Protein AF-A0A0P1H4F3-F1 (afdb_monomer_lite)

Structure (mmCIF, N/CA/C/O backbone):
data_AF-A0A0P1H4F3-F1
#
_entry.id   AF-A0A0P1H4F3-F1
#
loop_
_atom_site.group_PDB
_atom_site.id
_atom_site.type_symbol
_atom_site.label_atom_id
_atom_site.label_alt_id
_atom_site.label_comp_id
_atom_site.label_asym_id
_atom_site.label_entity_id
_atom_site.label_seq_id
_atom_site.pdbx_PDB_ins_code
_atom_site.Cartn_x
_atom_site.Cartn_y
_atom_site.Cartn_z
_atom_site.occupancy
_atom_site.B_iso_or_equiv
_atom_site.auth_seq_id
_atom_site.auth_comp_id
_atom_site.auth_asym_id
_atom_site.auth_atom_id
_atom_site.pdbx_PDB_model_num
ATOM 1 N N . MET A 1 1 ? -2.946 -3.734 -8.904 1.00 55.81 1 MET A N 1
ATOM 2 C CA . MET A 1 1 ? -2.501 -2.946 -10.076 1.00 55.81 1 MET A CA 1
ATOM 3 C C . MET A 1 1 ? -3.702 -2.622 -10.956 1.00 55.81 1 MET A C 1
ATOM 5 O O . MET A 1 1 ? -4.700 -3.327 -10.829 1.00 55.81 1 MET A O 1
ATOM 9 N N . PRO A 1 2 ? -3.635 -1.601 -11.831 1.00 49.06 2 PRO A N 1
ATOM 10 C CA . PRO A 1 2 ? -4.722 -1.268 -12.763 1.00 49.06 2 PRO A CA 1
ATOM 11 C C . PRO A 1 2 ? -5.165 -2.427 -13.677 1.00 49.06 2 PRO A C 1
ATOM 13 O O . PRO A 1 2 ? -6.295 -2.435 -14.144 1.00 49.06 2 PRO A O 1
ATOM 16 N N . ASP A 1 3 ? -4.301 -3.420 -13.899 1.00 68.31 3 ASP A N 1
ATOM 17 C CA . ASP A 1 3 ? -4.561 -4.639 -14.681 1.00 68.31 3 ASP A CA 1
ATOM 18 C C . ASP A 1 3 ? -5.160 -5.804 -13.858 1.00 68.31 3 ASP A C 1
ATOM 20 O O . ASP A 1 3 ? -5.312 -6.910 -14.367 1.00 68.31 3 ASP A O 1
ATOM 24 N N . GLY A 1 4 ? -5.493 -5.579 -12.582 1.00 62.09 4 GLY A N 1
ATOM 25 C CA . GLY A 1 4 ? -6.043 -6.604 -11.689 1.00 62.09 4 GLY A CA 1
ATOM 26 C C . GLY A 1 4 ? -4.996 -7.481 -10.994 1.00 62.09 4 GLY A C 1
ATOM 27 O O . GLY A 1 4 ? -5.360 -8.316 -10.167 1.00 62.09 4 GLY A O 1
ATOM 28 N N . THR A 1 5 ? -3.699 -7.272 -11.245 1.00 72.38 5 THR A N 1
ATOM 29 C CA . THR A 1 5 ? -2.644 -8.043 -10.573 1.00 72.38 5 THR A CA 1
ATOM 30 C C . THR A 1 5 ? -2.598 -7.712 -9.079 1.00 72.38 5 THR A C 1
ATOM 32 O O . THR A 1 5 ? -2.509 -6.538 -8.687 1.00 72.38 5 THR A O 1
ATOM 35 N N . THR A 1 6 ? -2.640 -8.746 -8.234 1.00 72.69 6 THR A N 1
ATOM 36 C CA . THR A 1 6 ? -2.499 -8.630 -6.777 1.00 72.69 6 THR A CA 1
ATOM 37 C C . THR A 1 6 ? -1.026 -8.576 -6.397 1.00 72.69 6 THR A C 1
ATOM 39 O O . THR A 1 6 ? -0.267 -9.493 -6.719 1.00 72.69 6 THR A O 1
ATOM 42 N N . LEU A 1 7 ? -0.628 -7.528 -5.678 1.00 72.56 7 LEU A N 1
ATOM 43 C CA . LEU A 1 7 ? 0.709 -7.418 -5.111 1.00 72.56 7 LEU A CA 1
ATOM 44 C C . LEU A 1 7 ? 0.613 -7.511 -3.584 1.00 72.56 7 LEU A C 1
ATOM 46 O O . LEU A 1 7 ? -0.207 -6.798 -3.001 1.00 72.56 7 LEU A O 1
ATOM 50 N N . PRO A 1 8 ? 1.423 -8.360 -2.933 1.00 74.06 8 PRO A N 1
ATOM 51 C CA . PRO A 1 8 ? 1.499 -8.368 -1.480 1.00 74.06 8 PRO A CA 1
ATOM 52 C C . PRO A 1 8 ? 1.908 -6.986 -0.936 1.00 74.06 8 PRO A C 1
ATOM 54 O O . PRO A 1 8 ? 2.756 -6.306 -1.509 1.00 74.06 8 PRO A O 1
ATOM 57 N N . THR A 1 9 ? 1.308 -6.549 0.170 1.00 73.12 9 THR A N 1
ATOM 58 C CA . THR A 1 9 ? 1.619 -5.264 0.835 1.00 73.12 9 THR A CA 1
ATOM 59 C C . THR A 1 9 ? 2.519 -5.440 2.065 1.00 73.12 9 THR A C 1
ATOM 61 O O . THR A 1 9 ? 2.749 -4.498 2.832 1.00 73.12 9 THR A O 1
ATOM 64 N N . ASP A 1 10 ? 3.050 -6.649 2.264 1.00 78.69 10 ASP A N 1
ATOM 65 C CA . ASP A 1 10 ? 3.918 -6.985 3.385 1.00 78.69 10 ASP A CA 1
ATOM 66 C C . ASP A 1 10 ? 5.229 -6.180 3.364 1.00 78.69 10 ASP A C 1
ATOM 68 O O . ASP A 1 10 ? 5.601 -5.523 2.386 1.00 78.69 10 ASP A O 1
ATOM 72 N N . GLN A 1 11 ? 5.936 -6.197 4.493 1.00 77.31 11 GLN A N 1
ATOM 73 C CA . GLN A 1 11 ? 7.160 -5.421 4.655 1.00 77.31 11 GLN A CA 1
ATOM 74 C C . GLN A 1 11 ? 8.247 -5.801 3.643 1.00 77.31 11 GLN A C 1
ATOM 76 O O . GLN A 1 11 ? 8.925 -4.902 3.148 1.00 77.31 11 GLN A O 1
ATOM 81 N N . ALA A 1 12 ? 8.405 -7.085 3.309 1.00 78.75 12 ALA A N 1
ATOM 82 C CA . ALA A 1 12 ? 9.418 -7.512 2.351 1.00 78.75 12 ALA A CA 1
ATOM 83 C C . ALA A 1 12 ? 9.090 -6.974 0.955 1.00 78.75 12 ALA A C 1
ATOM 85 O O . ALA A 1 12 ? 9.952 -6.370 0.319 1.00 78.75 12 ALA A O 1
ATOM 86 N N . THR A 1 13 ? 7.830 -7.070 0.528 1.00 81.62 13 THR A N 1
ATOM 87 C CA . THR A 1 13 ? 7.400 -6.531 -0.769 1.00 81.62 13 THR A CA 1
ATOM 88 C C . THR A 1 13 ? 7.561 -5.010 -0.844 1.00 81.62 13 THR A C 1
ATOM 90 O O . THR A 1 13 ? 8.063 -4.490 -1.842 1.00 81.62 13 THR A O 1
ATOM 93 N N . ARG A 1 14 ? 7.243 -4.278 0.232 1.00 82.81 14 ARG A N 1
ATOM 94 C CA . ARG A 1 14 ? 7.464 -2.821 0.312 1.00 82.81 14 ARG A CA 1
ATOM 95 C C . ARG A 1 14 ? 8.934 -2.434 0.206 1.00 82.81 14 ARG A C 1
ATOM 97 O O . ARG A 1 14 ? 9.265 -1.493 -0.519 1.00 82.81 14 ARG A O 1
ATOM 104 N N . VAL A 1 15 ? 9.811 -3.152 0.906 1.00 86.00 15 VAL A N 1
ATOM 105 C CA . VAL A 1 15 ? 11.262 -2.927 0.844 1.00 86.00 15 VAL A CA 1
ATOM 106 C C . VAL A 1 15 ? 11.783 -3.217 -0.562 1.00 86.00 15 VAL A C 1
ATOM 108 O O . VAL A 1 15 ? 12.509 -2.393 -1.113 1.00 86.00 15 VAL A O 1
ATOM 111 N N . SER A 1 16 ? 11.368 -4.328 -1.175 1.00 87.44 16 SER A N 1
ATOM 112 C CA . SER A 1 16 ? 11.768 -4.685 -2.539 1.00 87.44 16 SER A CA 1
ATOM 113 C C . SER A 1 16 ? 11.315 -3.652 -3.572 1.00 87.44 16 SER A C 1
ATOM 115 O O . SER A 1 16 ? 12.129 -3.239 -4.394 1.00 87.44 16 SER A O 1
ATOM 117 N N . LEU A 1 17 ? 10.061 -3.186 -3.517 1.00 90.12 17 LEU A N 1
ATOM 118 C CA . LEU A 1 17 ? 9.556 -2.128 -4.406 1.00 90.12 17 LEU A CA 1
ATOM 119 C C . LEU A 1 17 ? 10.335 -0.825 -4.234 1.00 90.12 17 LEU A C 1
ATOM 121 O O . LEU A 1 17 ? 10.764 -0.226 -5.215 1.00 90.12 17 LEU A O 1
ATOM 125 N N . THR A 1 18 ? 10.556 -0.407 -2.986 1.00 90.88 18 THR A N 1
ATOM 126 C CA . THR A 1 18 ? 11.298 0.824 -2.683 1.00 90.88 18 THR A CA 1
ATOM 127 C C . THR A 1 18 ? 12.736 0.729 -3.192 1.00 90.88 18 THR A C 1
ATOM 129 O O . THR A 1 18 ? 13.241 1.671 -3.800 1.00 90.88 18 THR A O 1
ATOM 132 N N . GLY A 1 19 ? 13.392 -0.417 -2.990 1.00 92.44 19 GLY A N 1
ATOM 133 C CA . GLY A 1 19 ? 14.724 -0.685 -3.525 1.00 92.44 19 GLY A CA 1
ATOM 134 C C . GLY A 1 19 ? 14.751 -0.621 -5.050 1.00 92.44 19 GLY A C 1
ATOM 135 O O . GLY A 1 19 ? 15.582 0.086 -5.607 1.00 92.44 19 GLY A O 1
ATOM 136 N N . ALA A 1 20 ? 13.804 -1.278 -5.723 1.00 92.75 20 ALA A N 1
ATOM 137 C CA . ALA A 1 20 ? 13.721 -1.294 -7.181 1.00 92.75 20 ALA A CA 1
ATOM 138 C C . ALA A 1 20 ? 13.488 0.101 -7.779 1.00 92.75 20 ALA A C 1
ATOM 140 O O . ALA A 1 20 ? 14.200 0.478 -8.707 1.00 92.75 20 ALA A O 1
ATOM 141 N N . VAL A 1 21 ? 12.569 0.895 -7.213 1.00 94.56 21 VAL A N 1
ATOM 142 C CA . VAL A 1 21 ? 12.346 2.294 -7.625 1.00 94.56 21 VAL A CA 1
ATOM 143 C C . VAL A 1 21 ? 13.638 3.105 -7.503 1.00 94.56 21 VAL A C 1
ATOM 145 O O . VAL A 1 21 ? 14.046 3.758 -8.461 1.00 94.56 21 VAL A O 1
ATOM 148 N N . ASN A 1 22 ? 14.331 3.023 -6.361 1.00 95.00 22 ASN A N 1
ATOM 149 C CA . ASN A 1 22 ? 15.587 3.751 -6.160 1.00 95.00 22 ASN A CA 1
ATOM 150 C C . ASN A 1 22 ? 16.700 3.274 -7.104 1.00 95.00 22 ASN A C 1
ATOM 152 O O . ASN A 1 22 ? 17.443 4.093 -7.641 1.00 95.00 22 ASN A O 1
ATOM 156 N N . SER A 1 23 ? 16.840 1.967 -7.324 1.00 94.88 23 SER A N 1
ATOM 157 C CA . SER A 1 23 ? 17.860 1.424 -8.225 1.00 94.88 23 SER A CA 1
ATOM 158 C C . SER A 1 23 ? 17.606 1.798 -9.686 1.00 94.88 23 SER A C 1
ATOM 160 O O . SER A 1 23 ? 18.566 2.105 -10.390 1.00 94.88 23 SER A O 1
ATOM 162 N N . LEU A 1 24 ? 16.347 1.818 -10.136 1.00 94.19 24 LEU A N 1
ATOM 163 C CA . LEU A 1 24 ? 15.970 2.278 -11.477 1.00 94.19 24 LEU A CA 1
ATOM 164 C C . LEU A 1 24 ? 16.253 3.775 -11.647 1.00 94.19 24 LEU A C 1
ATOM 166 O O . LEU A 1 24 ? 16.907 4.166 -12.610 1.00 94.19 24 LEU A O 1
ATOM 170 N N . ALA A 1 25 ? 15.856 4.601 -10.673 1.00 92.88 25 ALA A N 1
ATOM 171 C CA . ALA A 1 25 ? 16.089 6.046 -10.704 1.00 92.88 25 ALA A CA 1
ATOM 172 C C . ALA A 1 25 ? 17.584 6.416 -10.741 1.00 92.88 25 ALA A C 1
ATOM 174 O O . ALA A 1 25 ? 17.965 7.391 -11.383 1.00 92.88 25 ALA A O 1
ATOM 175 N N . ASN A 1 26 ? 18.436 5.621 -10.084 1.00 95.25 26 ASN A N 1
ATOM 176 C CA . ASN A 1 26 ? 19.887 5.825 -10.057 1.00 95.25 26 ASN A CA 1
ATOM 177 C C . ASN A 1 26 ? 20.641 5.084 -11.180 1.00 95.25 26 ASN A C 1
ATOM 179 O O . ASN A 1 26 ? 21.870 5.052 -11.167 1.00 95.25 26 ASN A O 1
ATOM 183 N N . GLY A 1 27 ? 19.941 4.446 -12.127 1.00 93.06 27 GLY A N 1
ATOM 184 C CA . GLY A 1 27 ? 20.562 3.701 -13.231 1.00 93.06 27 GLY A CA 1
ATOM 185 C C . GLY A 1 27 ? 21.329 2.439 -12.808 1.00 93.06 27 GLY A C 1
ATOM 186 O O . GLY A 1 27 ? 22.074 1.874 -13.603 1.00 93.06 27 GLY A O 1
ATOM 187 N N . MET A 1 28 ? 21.152 1.980 -11.567 1.00 95.19 28 MET A N 1
ATOM 188 C CA . MET A 1 28 ? 21.737 0.737 -11.044 1.00 95.19 28 MET A CA 1
ATOM 189 C C . MET A 1 28 ? 20.961 -0.509 -11.492 1.00 95.19 28 MET A C 1
ATOM 191 O O . MET A 1 28 ? 21.446 -1.630 -11.356 1.00 95.19 28 MET A O 1
ATOM 195 N N . MET A 1 29 ? 19.739 -0.312 -11.987 1.00 94.31 29 MET A N 1
ATOM 196 C CA . MET A 1 29 ? 18.860 -1.335 -12.537 1.00 94.31 29 MET A CA 1
ATOM 197 C C . MET A 1 29 ? 18.338 -0.854 -13.891 1.00 94.31 29 MET A C 1
ATOM 199 O O . MET A 1 29 ? 18.124 0.341 -14.088 1.00 94.31 29 MET A O 1
ATOM 203 N N . THR A 1 30 ? 18.127 -1.777 -14.826 1.00 93.88 30 THR A N 1
ATOM 204 C CA . THR A 1 30 ? 17.604 -1.470 -16.161 1.00 93.88 30 THR A CA 1
ATOM 205 C C . THR A 1 30 ? 16.306 -2.230 -16.382 1.00 93.88 30 THR A C 1
ATOM 207 O O . THR A 1 30 ? 16.222 -3.415 -16.072 1.00 93.88 30 THR A O 1
ATOM 210 N N . ALA A 1 31 ? 15.293 -1.537 -16.899 1.00 91.00 31 ALA A N 1
ATOM 211 C CA . ALA A 1 31 ? 14.025 -2.144 -17.278 1.00 91.00 31 ALA A CA 1
ATOM 212 C C . ALA A 1 31 ? 14.124 -2.836 -18.660 1.00 91.00 31 ALA A C 1
ATOM 214 O O . ALA A 1 31 ? 14.895 -2.380 -19.507 1.00 91.00 31 ALA A O 1
ATOM 215 N N . PRO A 1 32 ? 13.312 -3.876 -18.929 1.00 93.00 32 PRO A N 1
ATOM 216 C CA . PRO A 1 32 ? 12.322 -4.460 -18.026 1.00 93.00 32 PRO A CA 1
ATOM 217 C C . PRO A 1 32 ? 12.956 -5.293 -16.905 1.00 93.00 32 PRO A C 1
ATOM 219 O O . PRO A 1 32 ? 13.989 -5.930 -17.086 1.00 93.00 32 PRO A O 1
ATOM 222 N N . VAL A 1 33 ? 12.322 -5.275 -15.735 1.00 93.44 33 VAL A N 1
ATOM 223 C CA . VAL A 1 33 ? 12.761 -6.030 -14.559 1.00 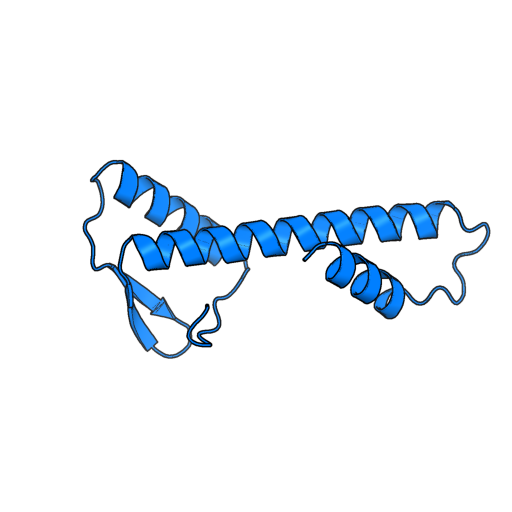93.44 33 VAL A CA 1
ATOM 224 C C . VAL A 1 33 ? 11.897 -7.274 -14.431 1.00 93.44 33 VAL A C 1
ATOM 226 O O . VAL A 1 33 ? 10.684 -7.163 -14.248 1.00 93.44 33 VAL A O 1
ATOM 229 N N . ALA A 1 34 ? 12.522 -8.450 -14.470 1.00 93.88 34 ALA A N 1
ATOM 230 C CA . ALA A 1 34 ? 11.846 -9.710 -14.189 1.00 93.88 34 ALA A CA 1
ATOM 231 C C . ALA A 1 34 ? 11.413 -9.744 -12.715 1.00 93.88 34 ALA A C 1
ATOM 233 O O . ALA A 1 34 ? 12.218 -9.969 -11.807 1.00 93.88 34 ALA A O 1
ATOM 234 N N . TRP A 1 35 ? 10.130 -9.496 -12.470 1.00 90.38 35 TRP A N 1
ATOM 235 C CA . TRP A 1 35 ? 9.552 -9.410 -11.139 1.00 90.38 35 TRP A CA 1
ATOM 236 C C . TRP A 1 35 ? 8.856 -10.708 -10.755 1.00 90.38 35 TRP A C 1
ATOM 238 O O . TRP A 1 35 ? 8.066 -11.261 -11.522 1.00 90.38 35 TRP A O 1
ATOM 248 N N . LYS A 1 36 ? 9.125 -11.188 -9.539 1.00 87.12 36 LYS A N 1
ATOM 249 C CA . LYS A 1 36 ? 8.503 -12.398 -9.005 1.00 87.12 36 LYS A CA 1
ATOM 250 C C . LYS A 1 36 ? 7.194 -12.062 -8.295 1.00 87.12 36 LYS A C 1
ATOM 252 O O . LYS A 1 36 ? 7.177 -11.289 -7.341 1.00 87.12 36 LYS A O 1
ATOM 257 N N . PHE A 1 37 ? 6.121 -12.716 -8.712 1.00 84.00 37 PHE A N 1
ATOM 258 C CA . PHE A 1 37 ? 4.812 -12.723 -8.069 1.00 84.00 37 PHE A CA 1
ATOM 259 C C . PHE A 1 37 ? 4.528 -14.102 -7.451 1.00 84.00 37 PHE A C 1
ATOM 261 O O . PHE A 1 37 ? 5.167 -15.090 -7.826 1.00 84.00 37 PHE A O 1
ATOM 268 N N . PRO A 1 38 ? 3.536 -14.222 -6.548 1.00 80.44 38 PRO A N 1
ATOM 269 C CA . PRO A 1 38 ? 3.108 -15.527 -6.038 1.00 80.44 38 PRO A CA 1
ATOM 270 C C . PRO A 1 38 ? 2.710 -16.518 -7.147 1.00 80.44 38 PRO A C 1
ATOM 272 O O . PRO A 1 38 ? 2.937 -17.715 -7.006 1.00 80.44 38 PRO A O 1
ATOM 275 N N . GLY A 1 39 ? 2.149 -16.016 -8.255 1.00 82.62 39 GLY A N 1
ATOM 276 C CA . GLY A 1 39 ? 1.681 -16.821 -9.388 1.00 82.62 39 GLY A CA 1
ATOM 277 C C . GLY A 1 39 ? 2.684 -17.026 -10.530 1.00 82.62 39 GLY A C 1
ATOM 278 O O . GLY A 1 39 ? 2.329 -17.671 -11.511 1.00 82.62 39 GLY A O 1
ATOM 279 N N . GLY A 1 40 ? 3.906 -16.483 -10.453 1.00 88.81 40 GLY A N 1
ATOM 280 C CA . GLY A 1 40 ? 4.884 -16.585 -11.544 1.00 88.81 40 GLY A CA 1
ATOM 281 C C . GLY A 1 40 ? 5.814 -15.380 -11.656 1.00 88.81 40 GLY A C 1
ATOM 282 O O . GLY A 1 40 ? 6.020 -14.651 -10.692 1.00 88.81 40 GLY A O 1
ATOM 283 N N . TRP A 1 41 ? 6.384 -15.176 -12.840 1.00 91.56 41 TRP A N 1
ATOM 284 C CA . TRP A 1 41 ? 7.239 -14.031 -13.153 1.00 91.56 41 TRP A CA 1
ATOM 285 C C . TRP A 1 41 ? 6.561 -13.139 -14.189 1.00 91.56 41 TRP A C 1
ATOM 287 O O . TRP A 1 41 ? 5.857 -13.648 -15.061 1.00 91.56 41 TRP A O 1
ATOM 297 N N . ALA A 1 42 ? 6.792 -11.833 -14.112 1.00 91.88 42 ALA A N 1
ATOM 298 C CA . ALA A 1 42 ? 6.410 -10.897 -15.161 1.00 91.88 42 ALA A CA 1
ATOM 299 C C . ALA A 1 42 ? 7.487 -9.828 -15.342 1.00 91.88 42 ALA A C 1
ATOM 301 O O . ALA A 1 42 ? 8.095 -9.380 -14.372 1.00 91.88 42 ALA A O 1
ATOM 302 N N . ASP A 1 43 ? 7.694 -9.407 -16.584 1.00 94.81 43 ASP A N 1
ATOM 303 C CA . ASP A 1 43 ? 8.610 -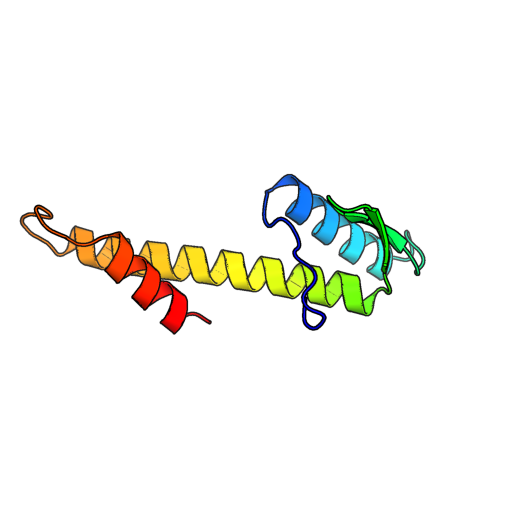8.327 -16.923 1.00 94.81 43 ASP A CA 1
ATOM 304 C C . ASP A 1 43 ? 7.921 -6.981 -16.702 1.00 94.81 43 ASP A C 1
ATOM 306 O O . ASP A 1 43 ? 6.971 -6.628 -17.404 1.00 94.81 43 ASP A O 1
ATOM 310 N N . LEU A 1 44 ? 8.386 -6.231 -15.703 1.00 93.88 44 LEU A N 1
ATOM 311 C CA . LEU A 1 44 ? 7.826 -4.931 -15.358 1.00 93.88 44 LEU A CA 1
ATOM 312 C C . LEU A 1 44 ? 8.672 -3.797 -15.926 1.00 93.88 44 LEU A C 1
ATOM 314 O O . LEU A 1 44 ? 9.896 -3.749 -15.778 1.00 93.88 44 LEU A O 1
ATOM 318 N N . THR A 1 45 ? 7.994 -2.831 -16.533 1.00 95.62 45 THR A N 1
ATOM 319 C CA . THR A 1 45 ? 8.577 -1.529 -16.857 1.00 95.62 45 THR A CA 1
ATOM 320 C C . THR A 1 45 ? 8.822 -0.715 -15.586 1.00 95.62 45 THR A C 1
ATOM 322 O O . THR A 1 45 ? 8.200 -0.945 -14.546 1.00 95.62 45 THR A O 1
ATOM 325 N N . GLN A 1 46 ? 9.685 0.299 -15.681 1.00 94.12 46 GLN A N 1
ATOM 326 C CA . GLN A 1 46 ? 9.903 1.241 -14.582 1.00 94.12 46 GLN A CA 1
ATOM 327 C C . GLN A 1 46 ? 8.593 1.901 -14.125 1.00 94.12 46 GLN A C 1
ATOM 329 O O . GLN A 1 46 ? 8.301 1.908 -12.933 1.00 94.12 46 GLN A O 1
ATOM 334 N N . ALA A 1 47 ? 7.757 2.350 -15.066 1.00 93.00 47 ALA A N 1
ATOM 335 C CA . ALA A 1 47 ? 6.468 2.965 -14.753 1.00 93.00 47 ALA A CA 1
ATOM 336 C C . ALA A 1 47 ? 5.525 2.013 -13.992 1.00 93.00 47 ALA A C 1
ATOM 338 O O . ALA A 1 47 ? 4.807 2.440 -13.092 1.00 93.00 47 ALA A O 1
ATOM 339 N N . GLN A 1 48 ? 5.538 0.714 -14.312 1.00 92.62 48 GLN A N 1
ATOM 340 C CA . GLN A 1 48 ? 4.745 -0.281 -13.580 1.00 92.62 48 GLN A CA 1
ATOM 341 C C . GLN A 1 48 ? 5.266 -0.502 -12.157 1.00 92.62 48 GLN A C 1
ATOM 343 O O . GLN A 1 48 ? 4.461 -0.639 -11.241 1.00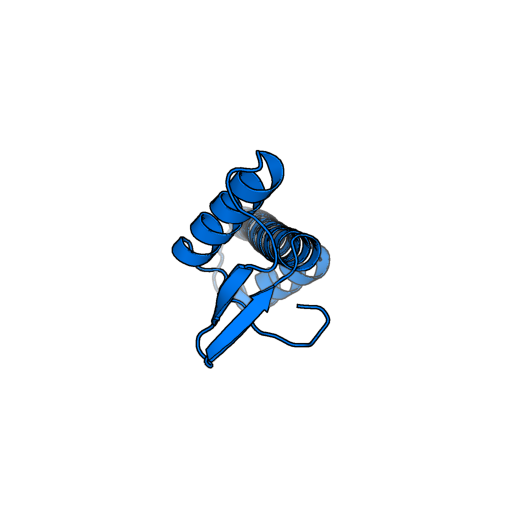 92.62 48 GLN A O 1
ATOM 348 N N . ILE A 1 49 ? 6.586 -0.502 -11.951 1.00 92.44 49 ILE A N 1
ATOM 349 C CA . ILE A 1 49 ? 7.193 -0.619 -10.615 1.00 92.44 49 ILE A CA 1
ATOM 350 C C . ILE A 1 49 ? 6.912 0.631 -9.772 1.00 92.44 49 ILE A C 1
ATOM 352 O O . ILE A 1 49 ? 6.599 0.522 -8.588 1.00 92.44 49 ILE A O 1
ATOM 356 N N . GLU A 1 50 ? 6.963 1.819 -10.368 1.00 92.94 50 GLU A N 1
ATOM 357 C CA . GLU A 1 50 ? 6.619 3.070 -9.688 1.00 92.94 50 GLU A CA 1
ATOM 358 C C . GLU A 1 50 ? 5.131 3.120 -9.324 1.00 92.94 50 GLU A C 1
ATOM 360 O O . GLU A 1 50 ? 4.789 3.409 -8.177 1.00 92.94 50 GLU A O 1
ATOM 365 N N . ALA A 1 51 ? 4.243 2.754 -10.254 1.00 90.31 51 ALA A N 1
ATOM 366 C CA . ALA A 1 51 ? 2.809 2.651 -9.988 1.00 90.31 51 ALA A CA 1
ATOM 367 C C . ALA A 1 51 ? 2.507 1.620 -8.889 1.00 90.31 51 ALA A C 1
ATOM 369 O O . ALA A 1 51 ? 1.649 1.848 -8.034 1.00 90.31 51 ALA A O 1
ATOM 370 N N . ALA A 1 52 ? 3.245 0.507 -8.877 1.00 89.12 52 ALA A N 1
ATOM 371 C CA . ALA A 1 52 ? 3.167 -0.507 -7.839 1.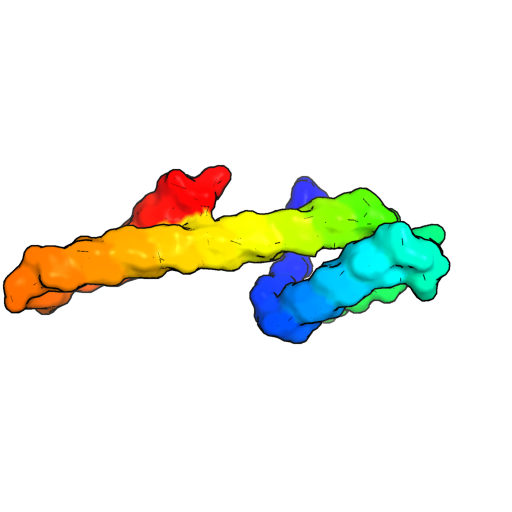00 89.12 52 ALA A CA 1
ATOM 372 C C . ALA A 1 52 ? 3.538 0.041 -6.463 1.00 89.12 52 ALA A C 1
ATOM 374 O O . ALA A 1 52 ? 2.779 -0.110 -5.505 1.00 89.12 52 ALA A O 1
ATOM 375 N N . ALA A 1 53 ? 4.699 0.690 -6.375 1.00 89.69 53 ALA A N 1
ATOM 376 C CA . ALA A 1 53 ? 5.186 1.292 -5.146 1.00 89.69 53 ALA A CA 1
ATOM 377 C C . ALA A 1 53 ? 4.213 2.363 -4.634 1.00 89.69 53 ALA A C 1
ATOM 379 O O . ALA A 1 53 ? 3.858 2.343 -3.456 1.00 89.69 53 ALA A O 1
ATOM 380 N N . ALA A 1 54 ? 3.721 3.235 -5.520 1.00 90.19 54 ALA A N 1
ATOM 381 C CA . ALA A 1 54 ? 2.753 4.271 -5.180 1.00 90.19 54 ALA A CA 1
ATOM 382 C C . ALA A 1 54 ? 1.457 3.671 -4.619 1.00 90.19 54 ALA A C 1
ATOM 384 O O . ALA A 1 54 ? 1.035 4.053 -3.531 1.00 90.19 54 ALA A O 1
ATOM 385 N N . ALA A 1 55 ? 0.875 2.674 -5.293 1.00 88.69 55 ALA A N 1
ATOM 386 C CA . ALA A 1 55 ? -0.348 2.019 -4.832 1.00 88.69 55 ALA A CA 1
ATOM 387 C C . ALA A 1 55 ? -0.189 1.410 -3.428 1.00 88.69 55 ALA A C 1
ATOM 389 O O . ALA A 1 55 ? -1.077 1.550 -2.586 1.00 88.69 55 ALA A O 1
ATOM 390 N N . VAL A 1 56 ? 0.952 0.768 -3.152 1.00 88.44 56 VAL A N 1
ATOM 391 C CA . VAL A 1 56 ? 1.220 0.184 -1.831 1.00 88.44 56 VAL A CA 1
ATOM 392 C C . VAL A 1 56 ? 1.420 1.266 -0.768 1.00 88.44 56 VAL A C 1
ATOM 394 O O . VAL A 1 56 ? 0.862 1.147 0.322 1.00 88.44 56 VAL A O 1
ATOM 397 N N . VAL A 1 57 ? 2.180 2.326 -1.064 1.00 89.56 57 VAL A N 1
ATOM 398 C CA . VAL A 1 57 ? 2.398 3.444 -0.130 1.00 89.56 57 VAL A CA 1
ATOM 399 C C . VAL A 1 57 ? 1.079 4.136 0.205 1.00 89.56 57 VAL A C 1
ATOM 401 O O . VAL A 1 57 ? 0.777 4.308 1.384 1.00 89.56 57 VAL A O 1
ATOM 404 N N . THR A 1 58 ? 0.267 4.460 -0.803 1.00 89.44 58 THR A N 1
ATOM 405 C CA . THR A 1 58 ? -1.052 5.077 -0.616 1.00 89.44 58 THR A CA 1
ATOM 406 C C . THR A 1 58 ? -1.971 4.184 0.212 1.00 89.44 58 THR A C 1
ATOM 408 O O . THR A 1 58 ? -2.603 4.667 1.148 1.00 89.44 58 THR A O 1
ATOM 411 N N . HIS A 1 59 ? -2.008 2.875 -0.059 1.00 89.62 59 HIS A N 1
ATOM 412 C CA . HIS A 1 59 ? -2.820 1.947 0.727 1.00 89.62 59 HIS A CA 1
ATOM 413 C C . HIS A 1 59 ? -2.390 1.901 2.202 1.00 89.62 59 HIS A C 1
ATOM 415 O O . HIS A 1 59 ? -3.229 2.023 3.091 1.00 89.62 59 HIS A O 1
ATOM 421 N N . VAL A 1 60 ? -1.088 1.785 2.482 1.00 90.69 60 VAL A N 1
ATOM 422 C CA . VAL A 1 60 ? -0.576 1.765 3.864 1.00 90.69 60 VAL A CA 1
ATOM 423 C C . VAL A 1 60 ? -0.838 3.092 4.582 1.00 90.69 60 VAL A C 1
ATOM 425 O O . VAL A 1 60 ? -1.227 3.093 5.749 1.00 90.69 60 VAL A O 1
ATOM 428 N N . GLN A 1 61 ? -0.674 4.222 3.893 1.00 91.94 61 GLN A N 1
ATOM 429 C CA . GLN A 1 61 ? -0.992 5.541 4.438 1.00 91.94 61 GLN A CA 1
ATOM 430 C C . GLN A 1 61 ? -2.481 5.671 4.795 1.00 91.94 61 GLN A C 1
ATOM 432 O O . GLN A 1 61 ? -2.811 6.202 5.860 1.00 91.94 61 GLN A O 1
ATOM 437 N N . ALA A 1 62 ? -3.374 5.172 3.935 1.00 93.44 62 ALA A N 1
ATOM 438 C CA . ALA A 1 62 ? -4.812 5.159 4.187 1.00 93.44 62 ALA A CA 1
ATOM 439 C C . ALA A 1 62 ? -5.156 4.284 5.403 1.00 93.44 62 ALA A C 1
ATOM 441 O O . ALA A 1 62 ? -5.915 4.721 6.266 1.00 93.44 62 ALA A O 1
ATOM 442 N N . CYS A 1 63 ? -4.529 3.109 5.540 1.00 94.50 63 CYS A N 1
ATOM 443 C CA . CYS A 1 63 ? -4.695 2.247 6.714 1.00 94.50 63 CYS A CA 1
ATOM 444 C C . CYS A 1 63 ? -4.298 2.951 8.018 1.00 94.50 63 CYS A C 1
ATOM 446 O O . CYS A 1 63 ? -5.073 2.926 8.970 1.00 94.50 63 CYS A O 1
ATOM 448 N N . PHE A 1 64 ? -3.149 3.633 8.063 1.00 95.81 64 PHE A N 1
ATOM 449 C CA . PHE A 1 64 ? -2.746 4.371 9.268 1.00 95.81 64 PHE A CA 1
ATOM 450 C C . PHE A 1 64 ? -3.645 5.575 9.564 1.00 95.81 64 PHE A C 1
ATOM 452 O O . PHE A 1 64 ? -3.907 5.887 10.725 1.00 95.81 64 PHE A O 1
ATOM 459 N N . SER A 1 65 ? -4.146 6.249 8.528 1.00 96.56 65 SER A N 1
ATOM 460 C CA . SER A 1 65 ? -5.113 7.341 8.694 1.00 96.56 65 SER A CA 1
ATOM 461 C C . SER A 1 65 ? -6.426 6.830 9.294 1.00 96.56 65 SER A C 1
ATOM 463 O O . SER A 1 65 ? -6.948 7.428 10.237 1.00 96.56 65 SER A O 1
ATOM 465 N N . ALA A 1 66 ? -6.912 5.688 8.803 1.00 97.12 66 ALA A N 1
ATOM 466 C CA . ALA A 1 66 ? -8.099 5.019 9.316 1.00 97.12 66 ALA A CA 1
ATOM 467 C C . ALA A 1 66 ? -7.912 4.537 10.760 1.00 97.12 66 ALA A C 1
ATOM 469 O O . ALA A 1 66 ? -8.765 4.798 11.606 1.00 97.12 66 ALA A O 1
ATOM 470 N N . GLU A 1 67 ? -6.776 3.903 11.061 1.00 97.19 67 GLU A N 1
ATOM 471 C CA . GLU A 1 67 ? -6.420 3.453 12.410 1.00 97.19 67 GLU A CA 1
ATOM 472 C C . GLU A 1 67 ? -6.433 4.619 13.398 1.00 97.19 67 GLU A C 1
ATOM 474 O O . GLU A 1 67 ? -7.105 4.549 14.425 1.00 97.19 67 GLU A O 1
ATOM 479 N N . ARG A 1 68 ? -5.787 5.738 13.047 1.00 97.38 68 ARG A N 1
ATOM 480 C CA . ARG A 1 68 ? -5.783 6.942 13.882 1.00 97.38 68 ARG A CA 1
ATOM 481 C C . ARG A 1 68 ? -7.194 7.488 14.111 1.00 97.38 68 ARG A C 1
ATOM 483 O O . ARG A 1 68 ? -7.527 7.856 15.234 1.00 97.38 68 ARG A O 1
ATOM 490 N N . ALA A 1 69 ? -8.019 7.554 13.067 1.00 97.19 69 ALA A N 1
ATOM 491 C CA . ALA A 1 69 ? -9.387 8.057 13.177 1.00 97.19 69 ALA A CA 1
ATOM 492 C C . ALA A 1 69 ? -10.251 7.179 14.096 1.00 97.19 69 ALA A C 1
ATOM 494 O O . ALA A 1 69 ? -11.041 7.698 14.885 1.00 97.19 69 ALA A O 1
ATOM 495 N N . VAL A 1 70 ? -10.093 5.858 14.012 1.00 97.00 70 VAL A N 1
ATOM 496 C CA . VAL A 1 70 ? -10.795 4.902 14.875 1.00 97.00 70 VAL A CA 1
ATOM 497 C C . VAL A 1 70 ? -10.273 4.958 16.306 1.00 97.00 70 VAL A C 1
ATOM 499 O O . VAL A 1 70 ? -11.076 4.965 17.234 1.00 97.00 70 VAL A O 1
ATOM 502 N N . GLN A 1 71 ? -8.959 5.074 16.507 1.00 96.69 71 GLN A N 1
ATOM 503 C CA 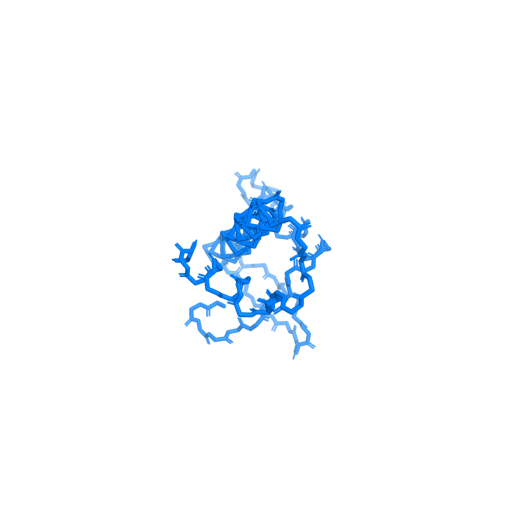. GLN A 1 71 ? -8.372 5.254 17.834 1.00 96.69 71 GLN A CA 1
ATOM 504 C C . GLN A 1 71 ? -8.970 6.480 18.536 1.00 96.69 71 GLN A C 1
ATOM 506 O O . GLN A 1 71 ? -9.414 6.367 19.674 1.00 96.69 71 GLN A O 1
ATOM 511 N N . THR A 1 72 ? -9.076 7.621 17.846 1.00 96.75 72 THR A N 1
ATOM 512 C CA . THR A 1 72 ? -9.716 8.826 18.404 1.00 96.75 72 THR A CA 1
ATOM 513 C C . THR A 1 72 ? -11.187 8.600 18.769 1.00 96.75 72 THR A C 1
ATOM 515 O O . THR A 1 72 ? -11.654 9.137 19.770 1.00 96.75 72 THR A O 1
ATOM 518 N N . GLN A 1 73 ? -11.929 7.796 17.996 1.00 95.25 73 GLN A N 1
ATOM 519 C CA . GLN A 1 73 ? -13.312 7.439 18.341 1.00 95.25 73 GLN A CA 1
ATOM 520 C C . GLN A 1 73 ? -13.369 6.595 19.615 1.00 95.25 73 GLN A C 1
ATOM 522 O O . GLN A 1 73 ? -14.181 6.880 20.488 1.00 95.25 73 GLN A O 1
ATOM 527 N N . VAL A 1 74 ? -12.492 5.595 19.738 1.00 95.94 74 VAL A N 1
ATOM 528 C CA . VAL A 1 74 ? -12.420 4.721 20.917 1.00 95.94 74 VAL A CA 1
ATOM 529 C C . VAL A 1 74 ? -12.015 5.504 22.166 1.00 95.94 74 VAL A C 1
ATOM 531 O O . VAL A 1 74 ? -12.642 5.345 23.207 1.00 95.94 74 VAL A O 1
ATOM 534 N N . GLU A 1 75 ? -11.019 6.386 22.069 1.00 95.94 75 GLU A N 1
ATOM 535 C CA . GLU A 1 75 ? -10.562 7.235 23.181 1.00 95.94 75 GLU A CA 1
ATOM 536 C C . GLU A 1 75 ? -11.641 8.210 23.679 1.00 95.94 75 GLU A C 1
ATOM 538 O O . GLU A 1 75 ? -11.619 8.618 24.839 1.00 95.94 75 GLU A O 1
ATOM 543 N N . ALA A 1 76 ? -12.594 8.581 22.820 1.00 95.75 76 ALA A N 1
ATOM 544 C CA . ALA A 1 76 ? -13.716 9.441 23.184 1.00 95.75 76 ALA A CA 1
ATOM 545 C C . ALA A 1 76 ? -14.858 8.690 23.896 1.00 95.75 76 ALA A C 1
ATOM 547 O O . ALA A 1 76 ? -15.767 9.335 24.427 1.00 95.75 76 ALA A O 1
ATOM 548 N N . LEU A 1 77 ? -14.844 7.351 23.908 1.00 95.00 77 LEU A N 1
ATOM 549 C CA . LEU A 1 77 ? -15.883 6.542 24.541 1.00 95.00 77 LEU A CA 1
ATOM 550 C C . LEU A 1 77 ? -15.584 6.329 26.034 1.00 95.00 77 LEU A C 1
ATOM 552 O O . LEU A 1 77 ? -14.517 5.824 26.380 1.00 95.00 77 LEU A O 1
ATOM 556 N N . PRO A 1 78 ? -16.541 6.625 26.934 1.00 93.00 78 PRO A N 1
ATOM 557 C CA . PRO A 1 78 ? -16.420 6.273 28.351 1.00 93.00 78 PRO A CA 1
ATOM 558 C C . PRO A 1 78 ? -16.386 4.757 28.596 1.00 93.00 78 PRO A C 1
ATOM 560 O O . PRO A 1 78 ? -15.793 4.301 29.570 1.00 93.00 78 PRO A O 1
ATOM 563 N N . ASP A 1 79 ? -17.038 3.992 27.717 1.00 94.25 79 ASP A N 1
ATOM 564 C CA . ASP A 1 79 ? -17.048 2.532 27.691 1.00 94.25 79 ASP A CA 1
ATOM 565 C C . ASP A 1 79 ? -17.077 2.070 26.220 1.00 94.25 79 ASP A C 1
ATOM 567 O O . ASP A 1 79 ? -18.049 2.359 25.516 1.00 94.25 79 ASP A O 1
ATOM 571 N N . PRO A 1 80 ? -16.030 1.392 25.718 1.00 90.19 80 PRO A N 1
ATOM 572 C CA . PRO A 1 80 ? -15.980 0.898 24.345 1.00 90.19 80 PRO A CA 1
ATOM 573 C C . PRO A 1 80 ? -16.753 -0.417 24.144 1.00 90.19 80 PRO A C 1
ATOM 575 O O . PRO A 1 80 ? -16.721 -0.986 23.051 1.00 90.19 80 PRO A O 1
ATOM 578 N N . THR A 1 81 ? -17.436 -0.938 25.169 1.00 94.31 81 THR A N 1
ATOM 579 C CA . THR A 1 81 ? -18.254 -2.149 25.046 1.00 94.31 81 THR A CA 1
ATOM 580 C C . THR A 1 81 ? -19.314 -1.972 23.955 1.00 94.31 81 THR A C 1
ATOM 582 O O . THR A 1 81 ? -20.142 -1.067 24.001 1.00 94.31 81 THR A O 1
ATOM 585 N N . GLY A 1 82 ? -19.294 -2.854 22.952 1.00 92.81 82 GLY A N 1
ATOM 586 C CA . GLY A 1 82 ? -20.206 -2.793 21.805 1.00 92.81 82 GLY A CA 1
ATOM 587 C C . GLY A 1 82 ? -19.749 -1.881 20.660 1.00 92.81 82 GLY A C 1
ATOM 588 O O . GLY A 1 82 ? -20.476 -1.758 19.676 1.00 92.81 82 GLY A O 1
ATOM 589 N N . PHE A 1 83 ? -18.560 -1.274 20.742 1.00 95.25 83 PHE A N 1
ATOM 590 C CA . PHE A 1 83 ? -17.978 -0.539 19.621 1.00 95.25 83 PHE A CA 1
ATOM 591 C C . PHE A 1 83 ? -17.645 -1.487 18.460 1.00 95.25 83 PHE A C 1
ATOM 593 O O . PHE A 1 83 ? -16.830 -2.404 18.594 1.00 95.25 83 PHE A O 1
ATOM 600 N N . ASP A 1 84 ? -18.261 -1.255 17.301 1.00 96.69 84 ASP A N 1
ATOM 601 C CA . ASP A 1 84 ? -17.986 -2.022 16.087 1.00 96.69 84 ASP A CA 1
ATOM 602 C C . ASP A 1 84 ? -16.709 -1.513 15.404 1.00 96.69 84 ASP A C 1
ATOM 604 O O . ASP A 1 84 ? -16.726 -0.638 14.532 1.00 96.69 84 ASP A O 1
ATOM 608 N N . LEU A 1 85 ? -15.585 -2.102 15.815 1.00 95.62 85 LEU A N 1
ATOM 609 C CA . LEU A 1 85 ? -14.262 -1.788 15.288 1.00 95.62 85 LEU A CA 1
ATOM 610 C C . LEU A 1 85 ? -14.161 -2.016 13.774 1.00 95.62 85 LEU A C 1
ATOM 612 O O . LEU A 1 85 ? -13.530 -1.226 13.071 1.00 95.62 85 LEU A O 1
ATOM 616 N N . GLN A 1 86 ? -14.780 -3.084 13.266 1.00 96.12 86 GLN A N 1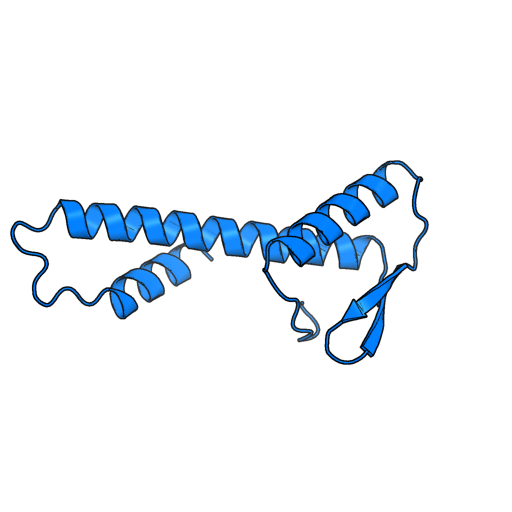
ATOM 617 C CA . GLN A 1 86 ? -14.668 -3.463 11.860 1.00 96.12 86 GLN A CA 1
ATOM 618 C C . GLN A 1 86 ? -15.383 -2.447 10.970 1.00 96.12 86 GLN A C 1
ATOM 620 O O . GLN A 1 86 ? -14.815 -1.989 9.972 1.00 96.12 86 GLN A O 1
ATOM 625 N N . THR A 1 87 ? -16.608 -2.066 11.333 1.00 96.81 87 THR A N 1
ATOM 626 C CA . THR A 1 87 ? -17.377 -1.059 10.595 1.00 96.81 87 THR A CA 1
ATOM 627 C C . THR A 1 87 ? -16.717 0.315 10.686 1.00 96.81 87 THR A C 1
ATOM 629 O O . THR A 1 87 ? -16.598 1.001 9.665 1.00 96.81 87 THR A O 1
ATOM 632 N N . ALA A 1 88 ? -16.225 0.706 11.868 1.00 96.25 88 ALA A N 1
ATOM 633 C CA . ALA A 1 88 ? -15.539 1.982 12.060 1.00 96.25 88 ALA A CA 1
ATOM 634 C C . ALA A 1 88 ? -14.263 2.079 11.208 1.00 96.25 88 ALA A C 1
ATOM 636 O O . ALA A 1 88 ? -14.073 3.062 10.487 1.00 96.25 88 ALA A O 1
ATOM 637 N N . PHE A 1 89 ? -13.427 1.035 11.216 1.00 97.06 89 PHE A N 1
ATOM 638 C CA . PHE A 1 89 ? -12.206 0.991 10.412 1.00 97.06 89 PHE A CA 1
ATOM 639 C C . PHE A 1 89 ? -12.501 0.970 8.915 1.00 97.06 89 PHE A C 1
ATOM 641 O O . PHE A 1 89 ? -11.905 1.739 8.169 1.00 97.06 89 PHE A O 1
ATOM 648 N N . THR A 1 90 ? -13.460 0.154 8.469 1.00 96.69 90 THR A N 1
ATOM 649 C CA . THR A 1 90 ? -13.848 0.087 7.048 1.00 96.69 90 THR A CA 1
ATOM 650 C C . THR A 1 90 ? -14.355 1.443 6.550 1.00 96.69 90 THR A C 1
ATOM 652 O O . THR A 1 90 ? -13.978 1.893 5.470 1.00 96.69 90 THR A O 1
ATOM 655 N N . THR A 1 91 ? -15.163 2.132 7.359 1.00 96.75 91 THR A N 1
ATOM 656 C CA . THR A 1 91 ? -15.669 3.475 7.042 1.00 96.75 91 THR A CA 1
ATOM 657 C C . THR A 1 91 ? -14.531 4.491 6.946 1.00 96.75 91 THR A C 1
ATOM 659 O O . THR A 1 91 ? -14.455 5.241 5.974 1.00 96.75 91 THR A O 1
ATOM 662 N N . ALA A 1 92 ? -13.617 4.493 7.920 1.00 95.50 92 ALA A N 1
ATOM 663 C CA . ALA A 1 92 ? -12.482 5.412 7.941 1.00 95.50 92 ALA A CA 1
ATOM 664 C C . ALA A 1 92 ? -11.478 5.140 6.803 1.00 95.50 92 ALA A C 1
ATOM 666 O O . ALA A 1 92 ? -10.924 6.080 6.230 1.00 95.50 92 ALA A O 1
ATOM 667 N N . LEU A 1 93 ? -11.282 3.870 6.436 1.00 94.62 93 LEU A N 1
ATOM 668 C CA . LEU A 1 93 ? -10.432 3.469 5.318 1.00 94.62 93 LEU A CA 1
ATOM 669 C C . LEU A 1 93 ? -11.008 3.954 3.989 1.00 94.62 93 LEU A C 1
ATOM 671 O O . LEU A 1 93 ? -10.293 4.603 3.235 1.00 94.62 93 LEU A O 1
ATOM 675 N N . ASN A 1 94 ? -12.299 3.722 3.736 1.00 92.69 94 ASN A N 1
ATOM 676 C CA . ASN A 1 94 ? -12.960 4.162 2.504 1.00 92.69 94 ASN A CA 1
ATOM 677 C C . ASN A 1 94 ? -12.977 5.690 2.347 1.00 92.69 94 ASN A C 1
ATOM 679 O O . ASN A 1 94 ? -12.963 6.185 1.229 1.00 92.69 94 ASN A O 1
ATOM 683 N N . ALA A 1 95 ? -12.995 6.443 3.452 1.00 90.50 95 ALA A N 1
ATOM 684 C CA . ALA A 1 95 ? -12.886 7.903 3.426 1.00 90.50 95 ALA A CA 1
ATOM 685 C C . ALA A 1 95 ? -11.458 8.412 3.135 1.00 90.50 95 ALA A C 1
ATOM 687 O O . ALA A 1 95 ? -11.277 9.601 2.877 1.00 90.50 95 ALA A O 1
ATOM 688 N N . SER A 1 96 ? -10.452 7.534 3.216 1.00 82.50 96 SER A N 1
ATOM 689 C CA . SER A 1 96 ? -9.029 7.854 3.035 1.00 82.50 96 SER A CA 1
ATOM 690 C C . SER A 1 96 ? -8.472 7.418 1.670 1.00 82.50 96 SER A C 1
ATOM 692 O O . SER A 1 96 ? -7.275 7.595 1.431 1.00 82.50 96 SER A O 1
ATOM 694 N N . GLN A 1 97 ? -9.300 6.815 0.810 1.00 74.62 97 GLN A N 1
ATOM 695 C CA . GLN A 1 97 ? -8.957 6.366 -0.547 1.00 74.62 97 GLN A CA 1
ATOM 696 C C . GLN A 1 97 ? -9.572 7.281 -1.605 1.00 74.62 97 GLN A C 1
ATOM 698 O O . GLN A 1 97 ? -8.921 7.434 -2.662 1.00 74.62 97 GLN A O 1
#

Radius of gyration: 17.74 Å; chains: 1; bounding box: 42×26×46 Å

pLDDT: mean 89.56, std 9.11, range [49.06, 97.38]

Foldseek 3Di:
DVVPDDDDLDPVSLVVLVVLLVCVVVVVDDFQDFDDDPVGTDGDDSVRSVVVNVVSVLLVVLQVQLVVQLVVVCVPDPDCVPPPSPVSSVVSSVVSD

Sequence (97 aa):
MPDGTTLPTDQATRVSLTGAVNSLANGMMTAPVAWKFPGGWADLTQAQIEAAAAAVVTHVQACFSAERAVQTQVEALPDPTGFDLQTAFTTALNASQ

Secondary structure (DSSP, 8-state):
-TTS-----SHHHHHHHHHHHHHHHTTSS-SSEEEEETTEEEEE-HHHHHHHHHHHHHHHHHHHHHHHHHHHHHHT-S--TT--HHHHHHHHHHTT-